Protein AF-A0A7G1N566-F1 (afdb_monomer_lite)

Structure (mmCIF, N/CA/C/O backbone):
data_AF-A0A7G1N566-F1
#
_entry.id   AF-A0A7G1N566-F1
#
loop_
_atom_site.group_PDB
_atom_site.id
_atom_site.type_symbol
_atom_site.label_atom_id
_atom_site.label_alt_id
_atom_site.label_comp_id
_atom_site.label_asym_id
_atom_site.label_entity_id
_atom_site.label_seq_id
_atom_site.pdbx_PDB_ins_code
_atom_site.Cartn_x
_atom_site.Cartn_y
_atom_site.Cartn_z
_atom_site.occupancy
_atom_site.B_iso_or_equiv
_atom_site.auth_seq_id
_atom_site.auth_comp_id
_atom_site.auth_asym_id
_atom_site.auth_atom_id
_atom_site.pdbx_PDB_model_num
ATOM 1 N N . MET A 1 1 ? -8.513 16.619 -0.720 1.00 63.41 1 MET A N 1
ATOM 2 C CA . MET A 1 1 ? -7.472 16.004 -1.576 1.00 63.41 1 MET A CA 1
ATOM 3 C C . MET A 1 1 ? -7.343 14.548 -1.163 1.00 63.41 1 MET A C 1
ATOM 5 O O . MET A 1 1 ? -7.472 14.296 0.023 1.00 63.41 1 MET A O 1
ATOM 9 N N . LEU A 1 2 ? -7.131 13.616 -2.098 1.00 80.31 2 LEU A N 1
ATOM 10 C CA . LEU A 1 2 ? -6.785 12.229 -1.744 1.00 80.31 2 LEU A CA 1
ATOM 11 C C . LEU A 1 2 ? -5.355 12.199 -1.196 1.00 80.31 2 LEU A C 1
ATOM 13 O O . LEU A 1 2 ? -4.466 12.784 -1.828 1.00 80.31 2 LEU A O 1
ATOM 17 N N . THR A 1 3 ? -5.154 11.539 -0.058 1.00 93.06 3 THR A N 1
ATOM 18 C CA . THR A 1 3 ? -3.833 11.299 0.535 1.00 93.06 3 THR A CA 1
ATOM 19 C C . THR A 1 3 ? -3.034 10.301 -0.310 1.00 93.06 3 THR A C 1
ATOM 21 O O . THR A 1 3 ? -3.568 9.658 -1.219 1.00 93.06 3 THR A O 1
ATOM 24 N N . SER A 1 4 ? -1.737 10.153 -0.033 1.00 93.69 4 SER A N 1
ATOM 25 C CA . SER A 1 4 ? -0.931 9.104 -0.673 1.00 93.69 4 SER A CA 1
ATOM 26 C C . SER A 1 4 ? -1.459 7.703 -0.351 1.00 93.69 4 SER A C 1
ATOM 28 O O . SER A 1 4 ? -1.502 6.866 -1.250 1.00 93.69 4 SER A O 1
ATOM 30 N N . ALA A 1 5 ? -1.933 7.489 0.882 1.00 96.00 5 ALA A N 1
ATOM 31 C CA . ALA A 1 5 ? -2.577 6.249 1.302 1.00 96.00 5 ALA A CA 1
ATOM 32 C C . ALA A 1 5 ? -3.845 5.963 0.472 1.00 96.00 5 ALA A C 1
ATOM 34 O O . ALA A 1 5 ? -3.970 4.894 -0.116 1.00 96.00 5 ALA A O 1
ATOM 35 N N . ASP A 1 6 ? -4.727 6.955 0.295 1.00 96.25 6 ASP A N 1
ATOM 36 C CA . ASP A 1 6 ? -5.944 6.786 -0.516 1.00 96.25 6 ASP A CA 1
ATOM 37 C C . ASP A 1 6 ? -5.643 6.427 -1.980 1.00 96.25 6 ASP A C 1
ATOM 39 O O . ASP A 1 6 ? -6.378 5.676 -2.629 1.00 96.25 6 ASP A O 1
ATOM 43 N N . ARG A 1 7 ? -4.578 7.010 -2.544 1.00 94.50 7 ARG A N 1
ATOM 44 C CA . ARG A 1 7 ? -4.184 6.759 -3.936 1.00 94.50 7 ARG A CA 1
ATOM 45 C C . ARG A 1 7 ? -3.629 5.353 -4.115 1.00 94.50 7 ARG A C 1
ATOM 47 O O . ARG A 1 7 ? -4.005 4.698 -5.087 1.00 94.50 7 ARG A O 1
ATOM 54 N N . ILE A 1 8 ? -2.763 4.896 -3.208 1.00 96.06 8 ILE A N 1
ATOM 55 C CA . ILE A 1 8 ? -2.188 3.552 -3.312 1.00 96.06 8 ILE A CA 1
ATOM 56 C C . ILE A 1 8 ? -3.235 2.475 -3.038 1.00 96.06 8 ILE A C 1
ATOM 58 O O . ILE A 1 8 ? -3.250 1.494 -3.769 1.00 96.06 8 ILE A O 1
ATOM 62 N N . THR A 1 9 ? -4.183 2.698 -2.119 1.00 97.06 9 TH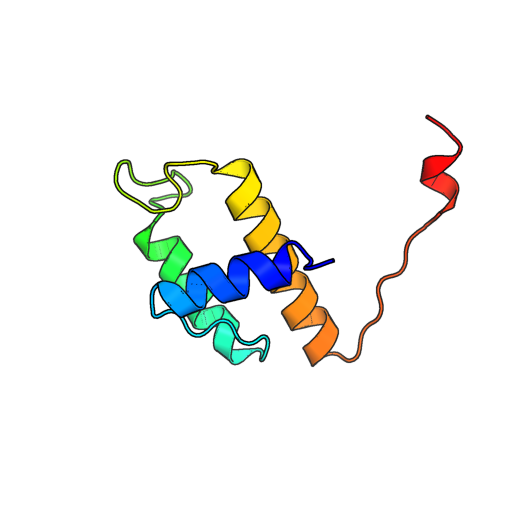R A N 1
ATOM 63 C CA . THR A 1 9 ? -5.338 1.806 -1.922 1.00 97.06 9 THR A CA 1
ATOM 64 C C . THR A 1 9 ? -6.102 1.592 -3.222 1.00 97.06 9 THR A C 1
ATOM 66 O O . THR A 1 9 ? -6.338 0.460 -3.626 1.00 97.06 9 THR A O 1
ATOM 69 N N . ARG A 1 10 ? -6.431 2.669 -3.950 1.00 96.06 10 ARG A N 1
ATOM 70 C CA . ARG A 1 10 ? -7.122 2.541 -5.245 1.00 96.06 10 ARG A CA 1
ATOM 71 C C . ARG A 1 10 ? -6.303 1.767 -6.274 1.00 96.06 10 ARG A C 1
ATOM 73 O O . ARG A 1 10 ? -6.877 0.975 -7.012 1.00 96.06 10 ARG A O 1
ATOM 80 N N . ALA A 1 11 ? -4.995 2.009 -6.336 1.00 95.38 11 ALA A N 1
ATOM 81 C CA . ALA A 1 11 ? -4.109 1.329 -7.278 1.00 95.38 11 ALA A CA 1
ATOM 82 C C . ALA A 1 11 ? -3.966 -0.171 -6.959 1.00 95.38 11 ALA A C 1
ATOM 84 O O . ALA A 1 11 ? -4.041 -1.001 -7.867 1.00 95.38 11 ALA A O 1
ATOM 85 N N . LEU A 1 12 ? -3.820 -0.513 -5.677 1.00 96.50 12 LEU A N 1
ATOM 86 C CA . LEU A 1 12 ? -3.758 -1.888 -5.185 1.00 96.50 12 LEU A CA 1
ATOM 87 C C . LEU A 1 12 ? -5.076 -2.623 -5.447 1.00 96.50 12 LEU A C 1
ATOM 89 O O . LEU A 1 12 ? -5.055 -3.662 -6.098 1.00 96.50 12 LEU A O 1
ATOM 93 N N . ASN A 1 13 ? -6.214 -2.021 -5.092 1.00 97.00 13 ASN A N 1
ATOM 94 C CA . ASN A 1 13 ? -7.539 -2.585 -5.361 1.00 97.00 13 ASN A CA 1
ATOM 95 C C . ASN A 1 13 ? -7.797 -2.773 -6.865 1.00 97.00 13 ASN A C 1
ATOM 97 O O . ASN A 1 13 ? -8.418 -3.751 -7.267 1.00 97.00 13 ASN A O 1
ATOM 101 N N . SER A 1 14 ? -7.302 -1.869 -7.722 1.00 96.50 14 SER A N 1
ATOM 102 C CA . SER A 1 14 ? -7.391 -2.046 -9.182 1.00 96.50 14 SER A CA 1
ATOM 103 C C . SER A 1 14 ? -6.460 -3.124 -9.743 1.00 96.50 14 SER A C 1
ATOM 105 O O . SER A 1 14 ? -6.601 -3.490 -10.906 1.00 96.50 14 SER A O 1
ATOM 107 N N . SER A 1 15 ? -5.512 -3.597 -8.932 1.00 94.50 15 SER A N 1
ATOM 108 C CA . SER A 1 15 ? -4.564 -4.668 -9.254 1.00 94.50 15 SER A CA 1
ATOM 109 C C . SER A 1 15 ? -4.884 -5.953 -8.471 1.00 94.50 15 SER A C 1
ATOM 111 O O . SER A 1 15 ? -3.994 -6.763 -8.249 1.00 94.50 15 SER A O 1
ATOM 113 N N . ASP A 1 16 ? -6.140 -6.107 -8.032 1.00 96.12 16 ASP A N 1
ATOM 114 C CA . ASP A 1 16 ? -6.690 -7.266 -7.311 1.00 96.12 16 ASP A CA 1
ATOM 115 C C . ASP A 1 16 ? -6.138 -7.530 -5.893 1.00 96.12 16 ASP A C 1
ATOM 117 O O . ASP A 1 16 ? -6.471 -8.546 -5.283 1.00 96.12 16 ASP A O 1
ATOM 121 N N . TYR A 1 17 ? -5.391 -6.589 -5.309 1.00 97.19 17 TYR A N 1
ATOM 122 C CA . TYR A 1 17 ? -5.006 -6.625 -3.891 1.00 97.19 17 TYR A CA 1
ATOM 123 C C . TYR A 1 17 ? -6.098 -5.998 -3.015 1.00 97.19 17 TYR A C 1
ATOM 125 O O . TYR A 1 17 ? -6.630 -4.946 -3.350 1.00 97.19 17 TYR A O 1
ATOM 133 N N . GLN A 1 18 ? -6.408 -6.588 -1.867 1.00 96.62 18 GLN A N 1
ATOM 134 C CA . GLN A 1 18 ? -7.347 -6.058 -0.878 1.00 96.62 18 GLN A CA 1
ATOM 135 C C . GLN A 1 18 ? -6.639 -5.073 0.067 1.00 96.62 18 GLN A C 1
ATOM 137 O O . GLN A 1 18 ? -5.980 -5.480 1.022 1.00 96.62 18 GLN A O 1
ATOM 142 N N . ALA A 1 19 ? -6.782 -3.766 -0.177 1.00 96.06 19 ALA A N 1
ATOM 143 C CA . ALA A 1 19 ? -6.061 -2.705 0.538 1.00 96.06 19 ALA A CA 1
ATOM 144 C C . ALA A 1 19 ? -6.987 -1.671 1.217 1.00 96.06 19 ALA A C 1
ATOM 146 O O . ALA A 1 19 ? -6.773 -0.463 1.109 1.00 96.06 19 ALA A O 1
ATOM 147 N N . ASP A 1 20 ? -8.020 -2.136 1.927 1.00 95.12 20 ASP A N 1
ATOM 148 C CA . ASP A 1 20 ? -9.089 -1.283 2.484 1.00 95.12 20 ASP A CA 1
ATOM 149 C C . ASP A 1 20 ? -8.886 -0.800 3.941 1.00 95.12 20 ASP A C 1
ATOM 151 O O . ASP A 1 20 ? -9.848 -0.390 4.592 1.00 95.12 20 ASP A O 1
ATOM 155 N N . PHE A 1 21 ? -7.648 -0.818 4.458 1.00 95.44 21 PHE A N 1
ATOM 156 C CA . PHE A 1 21 ? -7.236 -0.346 5.799 1.00 95.44 21 PHE A CA 1
ATOM 157 C C . PHE A 1 21 ? -7.574 -1.155 7.074 1.00 95.44 21 PHE A C 1
ATOM 159 O O . PHE A 1 21 ? -7.178 -0.686 8.148 1.00 95.44 21 PHE A O 1
ATOM 166 N N . PRO A 1 22 ? -8.231 -2.331 7.087 1.00 95.94 22 PRO A N 1
ATOM 167 C CA . PRO A 1 22 ? -8.201 -3.159 8.287 1.00 95.94 22 PRO A CA 1
ATOM 168 C C . PRO A 1 22 ? -6.844 -3.896 8.406 1.00 95.94 22 PRO A C 1
ATOM 170 O O . PRO A 1 22 ? -6.149 -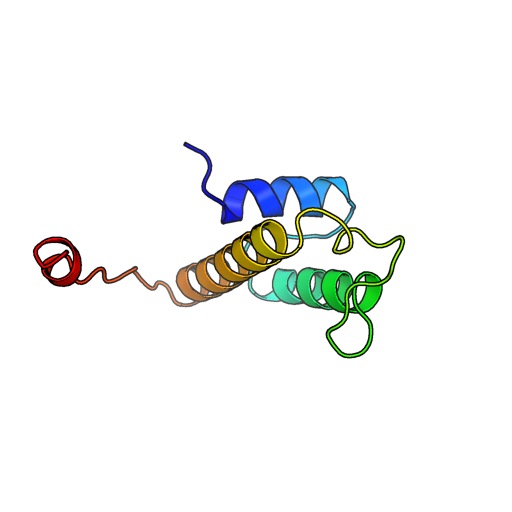4.069 7.398 1.00 95.94 22 PRO A O 1
ATOM 173 N N . PRO A 1 23 ? -6.431 -4.342 9.611 1.00 95.44 23 PRO A N 1
ATOM 174 C CA . PRO A 1 23 ? -5.146 -5.018 9.827 1.00 95.44 23 PRO A CA 1
ATOM 175 C C . PRO A 1 23 ? -4.873 -6.186 8.873 1.00 95.44 23 PRO A C 1
ATOM 177 O O . PRO A 1 23 ? -3.740 -6.378 8.434 1.00 95.44 23 PRO A O 1
ATOM 180 N N . GLU A 1 24 ? -5.900 -6.965 8.538 1.00 96.12 24 GLU A N 1
ATOM 181 C CA . GLU A 1 24 ? -5.806 -8.106 7.628 1.00 96.12 24 GLU A CA 1
ATOM 182 C C . GLU A 1 24 ? -5.354 -7.720 6.213 1.00 96.12 24 GLU A C 1
ATOM 184 O O . GLU A 1 24 ? -4.672 -8.512 5.562 1.00 96.12 24 GLU A O 1
ATOM 189 N N . SER A 1 25 ? -5.634 -6.493 5.768 1.00 95.88 25 SER A N 1
ATOM 190 C CA . SER A 1 25 ? -5.236 -5.982 4.452 1.00 95.88 25 SER A CA 1
ATOM 191 C C . SER A 1 25 ? -3.732 -5.720 4.332 1.00 95.88 25 SER A C 1
ATOM 193 O O . SER A 1 25 ? -3.223 -5.487 3.237 1.00 95.88 25 SER A O 1
ATOM 195 N N . LEU A 1 26 ? -2.975 -5.773 5.436 1.00 96.56 26 LEU A N 1
ATOM 196 C CA . LEU A 1 26 ? -1.508 -5.725 5.381 1.00 96.56 26 LEU A CA 1
ATOM 197 C C . LEU A 1 26 ? -0.910 -6.967 4.710 1.00 96.56 26 LEU A C 1
ATOM 199 O O . LEU A 1 26 ? 0.184 -6.887 4.153 1.00 96.56 26 LEU A O 1
ATOM 203 N N . ARG A 1 27 ? -1.640 -8.089 4.703 1.00 97.31 27 ARG A N 1
ATOM 204 C CA . ARG A 1 27 ? -1.233 -9.310 3.999 1.00 97.31 27 ARG A CA 1
ATOM 205 C C . ARG A 1 27 ? -1.066 -9.079 2.499 1.00 97.31 27 ARG A C 1
ATOM 207 O O . ARG A 1 27 ? -0.130 -9.598 1.901 1.00 97.31 27 ARG A O 1
ATOM 214 N N . ASP A 1 28 ? -1.947 -8.294 1.897 1.00 97.69 28 ASP A N 1
ATOM 215 C CA . ASP A 1 28 ? -1.914 -8.049 0.456 1.00 97.69 28 ASP A CA 1
ATOM 216 C C . ASP A 1 28 ? -0.834 -7.028 0.079 1.00 97.69 28 ASP A C 1
ATOM 218 O O . ASP A 1 28 ? -0.264 -7.099 -1.007 1.00 97.69 28 ASP A O 1
ATOM 222 N N . VAL A 1 29 ? -0.455 -6.145 1.010 1.00 96.06 29 VAL A N 1
ATOM 223 C CA . VAL A 1 29 ? 0.759 -5.327 0.873 1.00 96.06 29 VAL A CA 1
ATOM 224 C C . VAL A 1 29 ? 2.017 -6.191 0.932 1.00 96.06 29 VAL A C 1
ATOM 226 O O . VAL A 1 29 ? 2.929 -5.989 0.134 1.00 96.06 29 VAL A O 1
ATOM 229 N N . GLU A 1 30 ? 2.080 -7.163 1.843 1.00 95.69 30 GLU A N 1
ATOM 230 C CA . GLU A 1 30 ? 3.186 -8.126 1.893 1.00 95.69 30 GLU A CA 1
ATOM 231 C C . GLU A 1 30 ? 3.265 -8.950 0.600 1.00 95.69 30 GLU A C 1
ATOM 233 O O . GLU A 1 30 ? 4.346 -9.093 0.028 1.00 95.69 30 GLU A O 1
ATOM 238 N N . LEU A 1 31 ? 2.123 -9.435 0.098 1.00 96.69 31 LEU A N 1
ATOM 239 C CA . LEU A 1 31 ? 2.043 -10.142 -1.180 1.00 96.69 31 LEU A CA 1
ATOM 240 C C . LEU A 1 31 ? 2.557 -9.271 -2.331 1.00 96.69 31 LEU A C 1
ATOM 242 O O . LEU A 1 31 ? 3.437 -9.705 -3.069 1.00 96.69 31 LEU A O 1
ATOM 246 N N . PHE A 1 32 ? 2.079 -8.029 -2.433 1.00 96.56 32 PHE A N 1
ATOM 247 C CA . PHE A 1 32 ? 2.557 -7.066 -3.423 1.00 96.56 32 PHE A CA 1
ATOM 248 C C . PHE A 1 32 ? 4.082 -6.882 -3.340 1.00 96.56 32 PHE A C 1
ATOM 250 O O . PHE A 1 32 ? 4.773 -6.911 -4.358 1.00 96.56 32 PHE A O 1
ATOM 257 N N . MET A 1 33 ? 4.638 -6.717 -2.137 1.00 95.62 33 MET A N 1
ATOM 258 C CA . MET A 1 33 ? 6.086 -6.562 -1.967 1.00 95.62 33 MET A CA 1
ATOM 259 C C . MET A 1 33 ? 6.851 -7.815 -2.406 1.00 95.62 33 MET A C 1
ATOM 261 O O . MET A 1 33 ? 7.874 -7.684 -3.073 1.00 95.62 33 MET A O 1
ATOM 265 N N . ASN A 1 34 ? 6.354 -9.011 -2.088 1.00 95.50 34 ASN A N 1
ATOM 266 C CA . ASN A 1 34 ? 6.973 -10.275 -2.495 1.00 95.50 34 ASN A CA 1
ATOM 267 C C . ASN A 1 34 ? 6.905 -10.518 -4.012 1.00 95.50 34 ASN A C 1
ATOM 269 O O . ASN A 1 34 ? 7.807 -11.131 -4.574 1.00 95.50 34 ASN A O 1
ATOM 273 N N . GLU A 1 35 ? 5.851 -10.054 -4.682 1.00 96.19 35 GLU A N 1
ATOM 274 C CA . GLU A 1 35 ? 5.694 -10.207 -6.134 1.00 96.19 35 GLU A CA 1
ATOM 275 C C . GLU A 1 35 ? 6.522 -9.191 -6.928 1.00 96.19 35 GLU A C 1
ATOM 277 O O . GLU A 1 35 ? 6.997 -9.496 -8.022 1.00 96.19 35 GLU A O 1
ATOM 282 N N . HIS A 1 36 ? 6.711 -7.985 -6.383 1.00 96.56 36 HIS A N 1
ATOM 283 C CA . HIS A 1 36 ? 7.344 -6.870 -7.099 1.00 96.56 36 HIS A CA 1
ATOM 284 C C . HIS A 1 36 ? 8.746 -6.519 -6.594 1.00 96.56 36 HIS A C 1
ATOM 286 O O . HIS A 1 36 ? 9.370 -5.587 -7.113 1.00 96.56 36 HIS A O 1
ATOM 292 N N . SER A 1 37 ? 9.272 -7.254 -5.616 1.00 96.25 37 SER A N 1
ATOM 293 C CA . SER A 1 37 ? 10.652 -7.119 -5.157 1.00 96.25 37 SER A CA 1
ATOM 294 C C . SER A 1 37 ? 11.296 -8.468 -4.850 1.00 96.25 37 SER A C 1
ATOM 296 O O . SER A 1 37 ? 10.640 -9.400 -4.402 1.00 96.25 37 SER A O 1
ATOM 298 N N . ASP A 1 38 ? 12.602 -8.549 -5.072 1.00 94.94 38 ASP A N 1
ATOM 299 C CA . ASP A 1 38 ? 13.445 -9.689 -4.740 1.00 94.94 38 ASP A CA 1
ATOM 300 C C . ASP A 1 38 ? 14.631 -9.191 -3.907 1.00 94.94 38 ASP A C 1
ATOM 302 O O . ASP A 1 38 ? 15.379 -8.309 -4.332 1.00 94.94 38 ASP A O 1
ATOM 306 N N . HIS A 1 39 ? 14.770 -9.693 -2.677 1.00 90.50 39 HIS A N 1
ATOM 307 C CA . HIS A 1 39 ? 15.804 -9.264 -1.721 1.00 90.50 39 HIS A CA 1
ATOM 308 C C . HIS A 1 39 ? 15.907 -7.730 -1.544 1.00 90.50 39 HIS A C 1
ATOM 310 O O . HIS A 1 39 ? 16.995 -7.176 -1.386 1.00 90.50 39 HIS A O 1
ATOM 316 N N . GLY A 1 40 ? 14.767 -7.030 -1.567 1.00 85.12 40 GLY A N 1
ATOM 317 C CA . GLY A 1 40 ? 14.705 -5.570 -1.418 1.00 85.12 40 GLY A CA 1
ATOM 318 C C . GLY A 1 40 ? 15.041 -4.779 -2.687 1.00 85.12 40 GLY A C 1
ATOM 319 O O . GLY A 1 40 ? 15.103 -3.551 -2.642 1.00 85.12 40 GLY A O 1
ATOM 320 N N . ILE A 1 41 ? 15.233 -5.456 -3.820 1.00 93.81 41 ILE A N 1
ATOM 321 C CA . ILE A 1 41 ? 15.432 -4.846 -5.135 1.00 93.81 41 ILE A CA 1
ATOM 322 C C . ILE A 1 41 ? 14.148 -5.017 -5.945 1.00 93.81 41 ILE A C 1
ATOM 324 O O . ILE A 1 41 ? 13.588 -6.106 -5.999 1.00 93.81 41 ILE A O 1
ATOM 328 N N . ALA A 1 42 ? 13.664 -3.952 -6.586 1.00 96.25 42 ALA A N 1
ATOM 329 C CA . ALA A 1 42 ? 12.506 -4.052 -7.471 1.00 96.25 42 ALA A CA 1
ATOM 330 C C . ALA A 1 42 ? 12.800 -5.000 -8.647 1.00 96.25 42 ALA A C 1
ATOM 332 O O . ALA A 1 42 ? 13.836 -4.874 -9.306 1.00 96.25 42 ALA A O 1
ATOM 333 N N . VAL A 1 43 ? 11.882 -5.926 -8.929 1.00 96.50 43 VAL A N 1
ATOM 334 C CA . VAL A 1 43 ? 11.995 -6.799 -10.108 1.00 96.50 43 VAL A CA 1
ATOM 335 C C . VAL A 1 43 ? 11.742 -5.979 -11.378 1.00 96.50 43 VAL A C 1
ATOM 337 O O . VAL A 1 43 ? 10.883 -5.101 -11.380 1.00 96.50 43 VAL A O 1
ATOM 340 N N . ALA A 1 44 ? 12.494 -6.239 -12.453 1.00 91.06 44 ALA A N 1
ATOM 341 C CA . ALA A 1 44 ? 12.558 -5.360 -13.631 1.00 91.06 44 ALA A CA 1
ATOM 342 C C . ALA A 1 44 ? 11.202 -5.108 -14.322 1.00 91.06 44 ALA A C 1
ATOM 344 O O . ALA A 1 44 ? 10.967 -4.001 -14.799 1.00 91.06 44 ALA A O 1
ATOM 345 N N . ASP A 1 45 ? 10.311 -6.102 -14.318 1.00 90.94 45 ASP A N 1
ATOM 346 C CA . ASP A 1 45 ? 8.973 -6.020 -14.925 1.00 90.94 45 ASP A CA 1
ATOM 347 C C . ASP A 1 45 ? 7.851 -5.857 -13.879 1.00 90.94 45 ASP A C 1
ATOM 349 O O . ASP A 1 45 ? 6.667 -5.989 -14.188 1.00 90.94 45 ASP A O 1
ATOM 353 N N . GLY A 1 46 ? 8.214 -5.586 -12.623 1.00 92.31 46 GLY A N 1
ATOM 354 C CA . GLY A 1 46 ? 7.273 -5.425 -11.521 1.00 92.31 46 GLY A CA 1
ATOM 355 C C . GLY A 1 46 ? 6.723 -4.008 -11.405 1.00 92.31 46 GLY A C 1
ATOM 356 O O . GLY A 1 46 ? 7.297 -3.028 -11.881 1.00 92.31 46 GLY A O 1
ATOM 357 N N . LEU A 1 47 ? 5.631 -3.865 -10.662 1.00 92.75 47 LEU A N 1
ATOM 358 C CA . LEU A 1 47 ? 5.005 -2.578 -10.371 1.00 92.75 47 LEU A CA 1
ATOM 359 C C . LEU A 1 47 ? 5.922 -1.646 -9.562 1.00 92.75 47 LEU A C 1
ATOM 361 O O . LEU A 1 47 ? 5.724 -0.436 -9.582 1.00 92.75 47 LEU A O 1
ATOM 365 N N . LEU A 1 48 ? 6.947 -2.161 -8.882 1.00 95.12 48 LEU A N 1
ATOM 366 C CA . LEU A 1 48 ? 7.951 -1.341 -8.197 1.00 95.12 48 LEU A CA 1
ATOM 367 C C . LEU A 1 48 ? 9.091 -0.855 -9.111 1.00 95.12 48 LEU A C 1
ATOM 369 O O . LEU A 1 48 ? 9.853 0.014 -8.693 1.00 95.12 48 LEU A O 1
ATOM 373 N N . ALA A 1 49 ? 9.202 -1.344 -10.354 1.00 94.00 49 ALA A N 1
ATOM 374 C CA . ALA A 1 49 ? 10.254 -0.931 -11.293 1.00 94.00 49 ALA A CA 1
ATOM 375 C C . ALA A 1 49 ? 10.137 0.541 -11.725 1.00 94.00 49 ALA A C 1
ATOM 377 O O . ALA A 1 49 ? 11.118 1.174 -12.112 1.00 94.00 49 ALA A O 1
ATOM 378 N N . THR A 1 50 ? 8.928 1.100 -11.643 1.00 90.94 50 THR A N 1
ATOM 379 C CA . THR A 1 50 ? 8.625 2.492 -11.997 1.00 90.94 50 THR A CA 1
ATOM 380 C C . THR A 1 50 ? 8.208 3.283 -10.771 1.00 90.94 50 THR A C 1
ATOM 382 O O . THR A 1 50 ? 7.435 2.792 -9.949 1.00 90.94 50 THR A O 1
ATOM 385 N N . ASP A 1 51 ? 8.680 4.524 -10.666 1.00 92.38 51 ASP A N 1
ATOM 386 C CA . ASP A 1 51 ? 8.311 5.453 -9.593 1.00 92.38 51 ASP A CA 1
ATOM 387 C C . ASP A 1 51 ? 8.550 4.903 -8.173 1.00 92.38 51 ASP A C 1
ATOM 389 O O . ASP A 1 51 ? 7.828 5.264 -7.236 1.00 92.38 51 ASP A O 1
ATOM 393 N N . LEU A 1 52 ? 9.575 4.049 -8.014 1.00 93.75 52 LEU A N 1
ATOM 394 C CA . LEU A 1 52 ? 9.876 3.264 -6.809 1.00 93.75 52 LEU A CA 1
ATOM 395 C C . LEU A 1 52 ? 9.725 4.072 -5.515 1.00 93.75 52 LEU A C 1
ATOM 397 O O . LEU A 1 52 ? 8.971 3.686 -4.627 1.00 93.75 52 LEU A O 1
ATOM 401 N N . GLY A 1 53 ? 10.397 5.224 -5.425 1.00 94.00 53 GLY A N 1
ATOM 402 C CA . GLY A 1 53 ? 10.361 6.061 -4.224 1.00 94.00 53 GLY A CA 1
ATOM 403 C C . GLY A 1 53 ? 8.954 6.550 -3.873 1.00 94.00 53 GLY A C 1
ATOM 404 O O . GLY A 1 53 ? 8.554 6.493 -2.713 1.00 94.00 53 GLY A O 1
ATOM 405 N N . SER A 1 54 ? 8.171 6.974 -4.869 1.00 94.88 54 SER A N 1
ATOM 406 C CA . SER A 1 54 ? 6.798 7.440 -4.636 1.00 94.88 54 SER A CA 1
ATOM 407 C C . SER A 1 54 ? 5.862 6.302 -4.219 1.00 94.88 54 SER A C 1
ATOM 409 O O . SER A 1 54 ? 5.004 6.500 -3.359 1.00 94.88 54 SER A O 1
ATOM 411 N N . ARG A 1 55 ? 6.059 5.097 -4.771 1.00 95.25 55 ARG A N 1
ATOM 412 C CA . ARG A 1 55 ? 5.269 3.908 -4.433 1.00 95.25 55 ARG A CA 1
ATOM 413 C C . ARG A 1 55 ? 5.597 3.406 -3.034 1.00 95.25 55 ARG A C 1
ATOM 415 O O . ARG A 1 55 ? 4.677 3.185 -2.258 1.00 95.25 55 ARG A O 1
ATOM 422 N N . LEU A 1 56 ? 6.880 3.316 -2.679 1.00 96.00 56 LEU A N 1
ATOM 423 C CA . LEU A 1 56 ? 7.305 2.961 -1.321 1.00 96.00 56 LEU A CA 1
ATOM 424 C C . LEU A 1 56 ? 6.803 3.974 -0.290 1.00 96.00 56 LEU A C 1
ATOM 426 O O . LEU A 1 56 ? 6.307 3.577 0.761 1.00 96.00 56 LEU A O 1
ATOM 430 N N . PHE A 1 57 ? 6.863 5.272 -0.604 1.00 96.06 57 PHE A N 1
ATOM 431 C CA . PHE A 1 57 ? 6.293 6.305 0.260 1.00 96.06 57 PHE A CA 1
ATOM 432 C C . PHE A 1 57 ? 4.787 6.102 0.463 1.00 96.06 57 PHE A C 1
ATOM 434 O O . PHE A 1 57 ? 4.298 6.157 1.590 1.00 96.06 57 PHE A O 1
ATOM 441 N N . ALA A 1 58 ? 4.045 5.842 -0.614 1.00 96.81 58 ALA A N 1
ATOM 442 C CA . ALA A 1 58 ? 2.607 5.640 -0.530 1.00 96.81 58 ALA A CA 1
ATOM 443 C C . ALA A 1 58 ? 2.239 4.354 0.233 1.00 96.81 58 ALA A C 1
ATOM 445 O O . ALA A 1 58 ? 1.331 4.394 1.058 1.00 96.81 58 ALA A O 1
ATOM 446 N N . LEU A 1 59 ? 2.972 3.253 0.030 1.00 97.12 59 LEU A N 1
ATOM 447 C CA . LEU A 1 59 ? 2.817 2.006 0.792 1.00 97.12 59 LEU A CA 1
ATOM 448 C C . LEU A 1 59 ? 3.113 2.208 2.283 1.00 97.12 59 LEU A C 1
ATOM 450 O O . LEU A 1 59 ? 2.359 1.733 3.127 1.00 97.12 59 LEU A O 1
ATOM 454 N N . GLY A 1 60 ? 4.166 2.960 2.615 1.00 96.50 60 GLY A N 1
ATOM 455 C CA . GLY A 1 60 ? 4.477 3.330 3.996 1.00 96.50 60 GLY A CA 1
ATOM 456 C C . GLY A 1 60 ? 3.371 4.172 4.637 1.00 96.50 60 GLY A C 1
ATOM 457 O O . GLY A 1 60 ? 2.977 3.901 5.769 1.00 96.50 60 GLY A O 1
ATOM 458 N N . ALA A 1 61 ? 2.819 5.140 3.898 1.00 96.69 61 ALA A N 1
ATOM 459 C CA . ALA A 1 61 ? 1.668 5.922 4.346 1.00 96.69 61 ALA A CA 1
ATOM 460 C C . ALA A 1 61 ? 0.424 5.042 4.552 1.00 96.69 61 ALA A C 1
ATOM 462 O O . ALA A 1 61 ? -0.277 5.190 5.543 1.00 96.69 61 ALA A O 1
ATOM 463 N N . TYR A 1 62 ? 0.157 4.093 3.654 1.00 97.50 62 TYR A N 1
ATOM 464 C CA . TYR A 1 62 ? -0.941 3.140 3.821 1.00 97.50 62 TYR A CA 1
ATOM 465 C C . TYR A 1 62 ? -0.776 2.270 5.077 1.00 97.50 62 TYR A C 1
ATOM 467 O O . TYR A 1 62 ? -1.722 2.113 5.853 1.00 97.50 62 TYR A O 1
ATOM 475 N N . LEU A 1 63 ? 0.428 1.732 5.300 1.00 97.44 63 LEU A N 1
ATOM 476 C CA . LEU A 1 63 ? 0.751 0.927 6.478 1.00 97.44 63 LEU A CA 1
ATOM 477 C C . LEU A 1 63 ? 0.513 1.723 7.764 1.00 97.44 63 LEU A C 1
ATOM 479 O O . LEU A 1 63 ? -0.123 1.227 8.695 1.00 97.44 63 LEU A O 1
ATOM 483 N N . SER A 1 64 ? 1.006 2.959 7.818 1.00 95.38 64 SER A N 1
ATOM 484 C CA . SER A 1 64 ? 0.874 3.782 9.013 1.00 95.38 64 SER A CA 1
ATOM 485 C C . SER A 1 64 ? -0.568 4.217 9.273 1.00 95.38 64 SER A C 1
ATOM 487 O O . SER A 1 64 ? -1.008 4.155 10.419 1.00 95.38 64 SER A O 1
ATOM 489 N N . GLU A 1 65 ? -1.334 4.564 8.235 1.00 96.75 65 GLU A N 1
ATOM 490 C CA . GLU A 1 65 ? -2.771 4.831 8.355 1.00 96.75 65 GLU A CA 1
ATOM 491 C C . GLU A 1 65 ? -3.532 3.599 8.858 1.00 96.75 65 GLU A C 1
ATOM 493 O O . GLU A 1 65 ? -4.335 3.714 9.783 1.00 96.75 65 GLU A O 1
ATOM 498 N N . THR A 1 66 ? -3.231 2.410 8.329 1.00 97.19 66 THR A N 1
ATOM 499 C CA . THR A 1 66 ? -3.833 1.142 8.776 1.00 97.19 66 THR A CA 1
ATOM 500 C C . THR A 1 66 ? -3.591 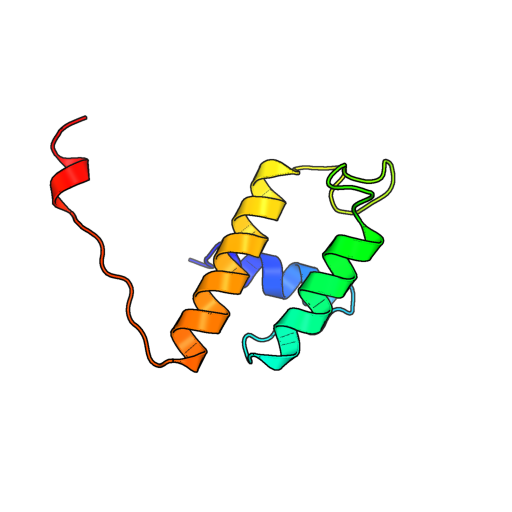0.909 10.270 1.00 97.19 66 THR A C 1
ATOM 502 O O . THR A 1 66 ? -4.532 0.657 11.027 1.00 97.19 66 THR A O 1
ATOM 505 N N . VAL A 1 67 ? -2.344 1.055 10.733 1.00 96.25 67 VAL A N 1
ATOM 506 C CA . VAL A 1 67 ? -1.990 0.902 12.157 1.00 96.25 67 VAL A CA 1
ATOM 507 C C . VAL A 1 67 ? -2.672 1.970 13.013 1.00 96.25 67 VAL A C 1
ATOM 509 O O . VAL A 1 67 ? -3.268 1.650 14.044 1.00 96.25 67 VAL A O 1
ATOM 512 N N . ARG A 1 68 ? -2.628 3.234 12.577 1.00 95.81 68 ARG A N 1
ATOM 513 C CA . ARG A 1 68 ? -3.237 4.364 13.283 1.00 95.81 68 ARG A CA 1
ATOM 514 C C . ARG A 1 68 ? -4.739 4.155 13.464 1.00 95.81 68 ARG A C 1
ATOM 516 O O . ARG A 1 68 ? -5.236 4.304 14.577 1.00 95.81 68 ARG A O 1
ATOM 523 N N . HIS A 1 69 ? -5.451 3.772 12.406 1.00 94.75 69 HIS A N 1
ATOM 524 C CA . HIS A 1 69 ? -6.882 3.478 12.467 1.00 94.75 69 HIS A CA 1
ATOM 525 C C . HIS A 1 69 ? -7.189 2.307 13.402 1.00 94.75 69 HIS A C 1
ATOM 527 O O . HIS A 1 69 ? -8.086 2.414 14.238 1.00 94.75 69 HIS A O 1
ATOM 533 N N . SER A 1 70 ? -6.410 1.230 13.314 1.00 95.75 70 SER A N 1
ATOM 534 C CA . SER A 1 70 ? -6.626 0.005 14.092 1.00 95.75 70 SER A CA 1
ATOM 535 C C . SER A 1 70 ? -6.450 0.200 15.598 1.00 95.75 70 SER A C 1
ATOM 537 O O . SER A 1 70 ? -7.099 -0.476 16.393 1.00 95.75 70 SER A O 1
ATOM 539 N N . LEU A 1 71 ? -5.587 1.135 16.000 1.00 95.81 71 LEU A N 1
ATOM 540 C CA . LEU A 1 71 ? -5.315 1.446 17.404 1.00 95.81 71 LEU A CA 1
ATOM 541 C C . LEU A 1 71 ? -6.081 2.677 17.915 1.00 95.81 71 LEU A C 1
ATOM 543 O O . LEU A 1 71 ? -5.899 3.067 19.067 1.00 95.81 71 LEU A O 1
ATOM 547 N N . GLY A 1 72 ? -6.920 3.307 17.083 1.00 95.06 72 GLY A N 1
ATOM 548 C CA . GLY A 1 72 ? -7.608 4.557 17.433 1.00 95.06 72 GLY A CA 1
ATOM 549 C C . GLY A 1 72 ? -6.656 5.743 17.640 1.00 95.06 72 GLY A C 1
ATOM 550 O O . GLY A 1 72 ? -6.967 6.660 18.397 1.00 95.06 72 GLY A O 1
ATOM 551 N N . GLY A 1 73 ? -5.485 5.709 17.003 1.00 93.75 73 GLY A N 1
ATOM 552 C CA . GLY A 1 73 ? -4.434 6.706 17.147 1.00 93.75 73 GLY A CA 1
ATOM 553 C C . GLY A 1 73 ? -4.679 7.992 16.356 1.00 93.75 73 GLY A C 1
ATOM 554 O O . GLY A 1 73 ? -5.460 8.057 15.398 1.00 93.75 73 GLY A O 1
ATOM 555 N N . THR A 1 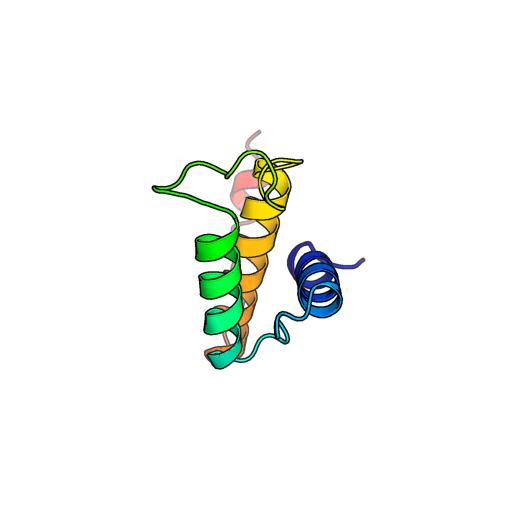74 ? -3.929 9.024 16.724 1.00 93.31 74 THR A N 1
ATOM 556 C CA . THR A 1 74 ? -3.900 10.327 16.054 1.00 93.31 74 THR A CA 1
ATOM 557 C C . THR A 1 74 ? -2.475 10.669 15.651 1.00 93.31 74 THR A C 1
ATOM 559 O O . THR A 1 74 ? -1.531 10.289 16.338 1.00 93.31 74 THR A O 1
ATOM 562 N N . TRP A 1 75 ? -2.318 11.389 14.542 1.00 89.06 75 TRP A N 1
ATOM 563 C CA . TRP A 1 75 ? -1.0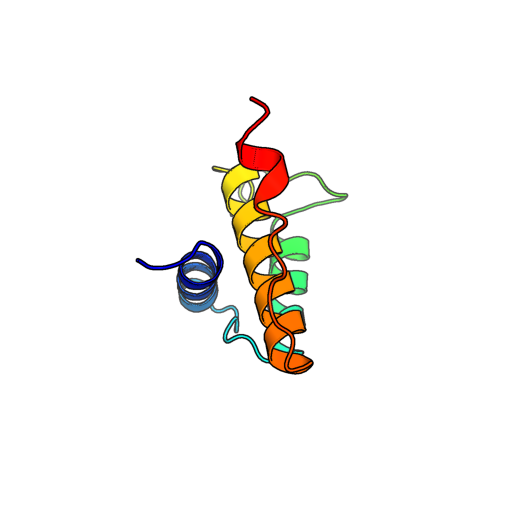26 11.965 14.186 1.00 89.06 75 TRP A CA 1
ATOM 564 C C . TRP A 1 75 ? -0.705 13.127 15.117 1.00 89.06 75 TRP A C 1
ATOM 566 O O . TRP A 1 75 ? -1.537 14.012 15.308 1.00 89.06 75 TRP A O 1
ATOM 576 N N . GLU A 1 76 ? 0.500 13.117 15.668 1.00 87.69 76 GLU A N 1
ATOM 577 C CA . GLU A 1 76 ? 1.085 14.250 16.370 1.00 87.69 76 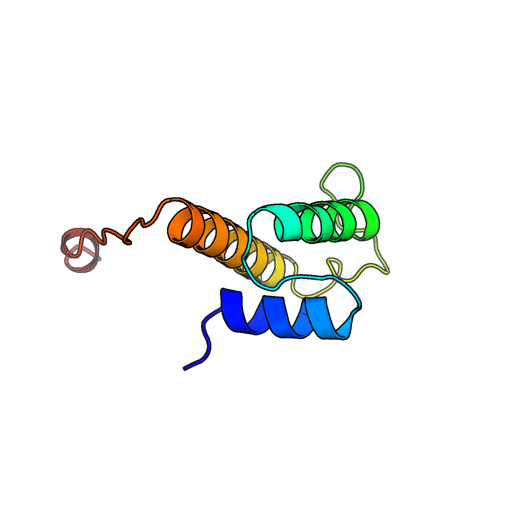GLU A CA 1
ATOM 578 C C . GLU A 1 76 ? 2.113 14.875 15.427 1.00 87.69 76 GLU A C 1
ATOM 580 O O . GLU A 1 76 ? 3.064 14.213 15.009 1.00 87.69 76 GLU A O 1
ATOM 585 N N . ALA A 1 77 ? 1.859 16.113 15.013 1.00 80.88 77 ALA A N 1
ATOM 586 C CA . ALA A 1 77 ? 2.814 16.908 14.259 1.00 80.88 77 ALA A CA 1
ATOM 587 C C . ALA A 1 77 ? 3.452 17.898 15.231 1.00 80.88 77 ALA A C 1
ATOM 589 O O . ALA A 1 77 ? 2.739 18.628 15.919 1.00 80.88 77 ALA A O 1
ATOM 590 N N . ASP A 1 78 ? 4.780 17.901 15.297 1.00 73.75 78 ASP A N 1
ATOM 591 C CA . ASP A 1 78 ? 5.508 18.963 15.975 1.00 73.75 78 ASP A CA 1
ATOM 592 C C . ASP A 1 78 ? 5.675 20.124 14.987 1.00 73.75 78 ASP A C 1
ATOM 594 O O . ASP A 1 78 ? 6.569 20.131 14.136 1.00 73.75 78 ASP A O 1
ATOM 598 N N . ASP A 1 79 ? 4.741 21.075 15.043 1.00 65.00 79 ASP A N 1
ATOM 599 C CA . ASP A 1 79 ? 4.721 22.245 14.159 1.00 65.00 79 ASP A CA 1
ATOM 600 C C . ASP A 1 79 ? 5.930 23.184 14.393 1.00 65.00 79 ASP A C 1
ATOM 602 O O . ASP A 1 79 ? 6.151 24.110 13.605 1.00 65.00 79 ASP A O 1
ATOM 606 N N . GLU A 1 80 ? 6.751 22.950 15.428 1.00 61.50 80 GLU A N 1
ATOM 607 C CA . GLU A 1 80 ? 7.947 23.750 15.718 1.00 61.50 80 GLU A CA 1
ATOM 608 C C . GLU A 1 80 ? 9.121 23.484 14.745 1.00 61.50 80 GLU A C 1
ATOM 610 O O . GLU A 1 80 ? 9.957 24.370 14.547 1.00 61.50 80 GLU A O 1
ATOM 615 N N . ASP A 1 81 ? 9.164 22.342 14.039 1.00 56.59 81 ASP A N 1
ATOM 616 C CA . ASP A 1 81 ? 10.253 22.007 13.088 1.00 56.59 81 ASP A CA 1
ATOM 617 C C . ASP A 1 81 ? 10.128 22.735 11.723 1.00 56.59 81 ASP A C 1
ATOM 619 O O . ASP A 1 81 ? 11.065 22.792 10.921 1.00 56.59 81 ASP A O 1
ATOM 623 N N . LEU A 1 82 ? 8.972 23.352 11.445 1.00 53.53 82 LEU A N 1
ATOM 624 C CA . LEU A 1 82 ? 8.720 24.123 10.217 1.00 53.53 82 LEU A CA 1
ATOM 625 C C . LEU A 1 82 ? 9.213 25.577 10.290 1.00 53.53 82 LEU A C 1
ATOM 627 O O . LEU A 1 82 ? 9.387 26.209 9.250 1.00 53.53 82 LEU A O 1
ATOM 631 N N . ALA A 1 83 ? 9.466 26.111 11.489 1.00 49.72 83 ALA A N 1
ATOM 632 C CA . ALA A 1 83 ? 9.878 27.505 11.681 1.00 49.72 83 ALA A CA 1
ATOM 633 C C . ALA A 1 83 ? 11.401 27.733 11.571 1.00 49.72 83 ALA A C 1
ATOM 635 O O . ALA A 1 83 ? 11.847 28.881 11.569 1.00 49.72 83 ALA A O 1
ATOM 636 N N . ALA A 1 84 ? 12.201 26.664 11.481 1.00 49.72 84 ALA A N 1
ATOM 637 C CA . ALA A 1 84 ? 13.666 26.721 11.543 1.00 49.72 84 ALA A CA 1
ATOM 638 C C . ALA A 1 84 ? 14.394 26.430 10.210 1.00 49.72 84 ALA A C 1
ATOM 640 O O . ALA A 1 84 ? 15.618 26.275 10.218 1.00 49.72 84 ALA A O 1
ATOM 641 N N . ARG A 1 85 ? 13.683 26.356 9.075 1.00 43.81 85 ARG A N 1
ATOM 642 C CA . ARG A 1 85 ? 14.271 26.129 7.740 1.00 43.81 85 ARG A CA 1
ATOM 643 C C . ARG A 1 85 ? 14.122 27.325 6.808 1.00 43.81 85 ARG A C 1
ATOM 645 O O . ARG A 1 85 ? 12.982 27.805 6.642 1.00 43.81 85 ARG A O 1
#

Foldseek 3Di:
DQDLLNVLCVVLVVVVQRLPQAPVSVVSVVVLCVVQDDPNHGDCPHPCVPPVVSNVVSSVVSVVSSVCVNVVHDDDDPPVVVVPD

Sequence (85 aa):
MLTSADRITRALNSSDYQADFPPESLRDVELFMNEHSDHGIAVADGLLATDLGSRLFALGAYLSETVRHSLGGTWEADDEDLAAR

Organism: NCBI:txid68278

pLDDT: mean 90.74, std 12.2, range [43.81, 97.69]

Radius of gyration: 14.58 Å; chains: 1; bounding box: 25×38×32 Å

Secondary structure (DSSP, 8-state):
---HHHHHHHHHHTTT---SSSGGGHHHHHHHHHHHEETTEE-TTSTTSSSHHHHHHHHHHHHHHHHHHHTT------GGGGTT-